Protein AF-A0A285SGG7-F1 (afdb_monomer)

Organism: NCBI:txid446682

Radius of gyration: 21.16 Å; Cα contacts (8 Å, |Δi|>4): 28; chains: 1; bounding box: 53×42×51 Å

Structure (mmCIF, N/CA/C/O backbone):
data_AF-A0A285SGG7-F1
#
_entry.id   AF-A0A285SGG7-F1
#
loop_
_atom_site.group_PDB
_atom_site.id
_atom_site.type_symbol
_atom_site.label_atom_id
_atom_site.label_alt_id
_atom_site.label_comp_id
_atom_site.label_asym_id
_atom_site.label_entity_id
_atom_site.label_seq_id
_atom_site.pdbx_PDB_ins_code
_atom_site.Cartn_x
_atom_site.Cartn_y
_atom_site.Cartn_z
_atom_site.occupancy
_atom_site.B_iso_or_equiv
_atom_site.auth_seq_id
_atom_site.auth_comp_id
_atom_site.auth_asym_id
_atom_site.auth_atom_id
_atom_site.pdbx_PDB_model_num
ATOM 1 N N . MET A 1 1 ? -11.417 1.834 30.224 1.00 39.41 1 MET A N 1
ATOM 2 C CA . MET A 1 1 ? -11.680 2.566 28.966 1.00 39.41 1 MET A CA 1
ATOM 3 C C . MET A 1 1 ? -11.964 1.508 27.892 1.00 39.41 1 MET A C 1
ATOM 5 O O . MET A 1 1 ? -11.001 0.914 27.445 1.00 39.41 1 MET A O 1
ATOM 9 N N . LEU A 1 2 ? -13.161 1.052 27.507 1.00 41.84 2 LEU A N 1
ATOM 10 C CA . LEU A 1 2 ? -14.583 1.319 27.765 1.00 41.84 2 LEU A CA 1
ATOM 11 C C . LEU A 1 2 ? -15.288 -0.055 27.883 1.00 41.84 2 LEU A C 1
ATOM 13 O O . LEU A 1 2 ? -14.978 -0.963 27.118 1.00 41.84 2 LEU A O 1
ATOM 17 N N . GLY A 1 3 ? -16.212 -0.217 28.834 1.00 51.03 3 GLY A N 1
ATOM 18 C CA . GLY A 1 3 ? -16.981 -1.451 29.062 1.00 51.03 3 GLY A CA 1
ATOM 19 C C . GLY A 1 3 ? -18.138 -1.661 28.078 1.00 51.03 3 GLY A C 1
ATOM 20 O O . GLY A 1 3 ? -19.245 -1.981 28.503 1.00 51.03 3 GLY A O 1
ATOM 21 N N . GLU A 1 4 ? -17.912 -1.456 26.779 1.00 47.34 4 GLU A N 1
ATOM 22 C CA . GLU A 1 4 ? -18.917 -1.774 25.761 1.00 47.34 4 GLU A CA 1
ATOM 23 C C . GLU A 1 4 ? -18.958 -3.288 25.534 1.00 47.34 4 GLU A C 1
ATOM 25 O O . GLU A 1 4 ? -17.978 -3.915 25.126 1.00 47.34 4 GLU A O 1
ATOM 30 N N . ARG A 1 5 ? -20.108 -3.899 25.833 1.00 54.72 5 ARG A N 1
ATOM 31 C CA . ARG A 1 5 ? -20.367 -5.309 25.528 1.00 54.72 5 ARG A CA 1
ATOM 32 C C . ARG A 1 5 ? -20.390 -5.446 24.008 1.00 54.72 5 ARG A C 1
ATOM 34 O O . ARG A 1 5 ? -21.342 -5.007 23.370 1.00 54.72 5 ARG A O 1
ATOM 41 N N . LEU A 1 6 ? -19.333 -6.035 23.449 1.00 49.44 6 LEU A N 1
ATOM 42 C CA . LEU A 1 6 ? -19.238 -6.376 22.030 1.00 49.44 6 LEU A CA 1
ATOM 43 C C . LEU A 1 6 ? -20.521 -7.093 21.596 1.00 49.44 6 LEU A C 1
ATOM 45 O O . LEU A 1 6 ? -20.889 -8.128 22.157 1.00 49.44 6 LEU A O 1
ATOM 49 N N . SER A 1 7 ? -21.209 -6.514 20.615 1.00 72.88 7 SER A N 1
ATOM 50 C CA . SER A 1 7 ? -22.441 -7.065 20.054 1.00 72.88 7 SER A CA 1
ATOM 51 C C . SER A 1 7 ? -22.177 -8.478 19.529 1.00 72.88 7 SER A C 1
ATOM 53 O O . SER A 1 7 ? -21.124 -8.740 18.943 1.00 72.88 7 SER A O 1
ATOM 55 N N . ALA A 1 8 ? -23.138 -9.394 19.682 1.00 68.94 8 ALA A N 1
ATOM 56 C CA . ALA A 1 8 ? -23.036 -10.756 19.145 1.00 68.94 8 ALA A CA 1
ATOM 57 C C . ALA A 1 8 ? -22.685 -10.765 17.641 1.00 68.94 8 ALA A C 1
ATOM 59 O O . ALA A 1 8 ? -22.006 -11.668 17.160 1.00 68.94 8 ALA A O 1
ATOM 60 N N . TRP A 1 9 ? -23.068 -9.710 16.915 1.00 57.62 9 TRP A N 1
ATOM 61 C CA . TRP A 1 9 ? -22.733 -9.510 15.506 1.00 57.62 9 TRP A CA 1
ATOM 62 C C . TRP A 1 9 ? -21.272 -9.108 15.259 1.00 57.62 9 TRP A C 1
ATOM 64 O O . TRP A 1 9 ? -20.714 -9.500 14.237 1.00 57.62 9 TRP A O 1
ATOM 74 N N . GLN A 1 10 ? -20.627 -8.394 16.187 1.00 61.25 10 GLN A N 1
ATOM 75 C CA . GLN A 1 10 ? -19.181 -8.135 16.131 1.00 61.25 10 GLN A CA 1
ATOM 76 C C . GLN A 1 10 ? -18.388 -9.419 16.383 1.00 61.25 10 GLN A C 1
ATOM 78 O O . GLN A 1 10 ? -17.419 -9.678 15.679 1.00 61.25 10 GLN A O 1
ATOM 83 N N . TRP A 1 11 ? -18.839 -10.266 17.313 1.00 72.12 11 TRP A N 1
ATOM 84 C CA . TRP A 1 11 ? -18.250 -11.592 17.531 1.00 72.12 11 TRP A CA 1
ATOM 85 C C . TRP A 1 11 ? -18.363 -12.494 16.302 1.00 72.12 11 TRP A C 1
ATOM 87 O O . TRP A 1 11 ? -17.400 -13.164 15.934 1.00 72.12 11 TRP A O 1
ATOM 97 N N . LEU A 1 12 ? -19.514 -12.462 15.631 1.00 71.50 12 LEU A N 1
ATOM 98 C CA . LEU A 1 12 ? -19.738 -13.207 14.395 1.00 71.50 12 LEU A CA 1
ATOM 99 C C . LEU A 1 12 ? -18.840 -12.692 13.258 1.00 71.50 12 LEU A C 1
ATOM 101 O O . LEU A 1 12 ? -18.240 -13.490 12.544 1.00 71.50 12 LEU A O 1
ATOM 105 N N . GLY A 1 13 ? -18.672 -11.369 13.140 1.00 65.88 13 GLY A N 1
ATOM 106 C CA . GLY A 1 13 ? -17.749 -10.747 12.186 1.00 65.88 13 GLY A CA 1
ATOM 107 C C . GLY A 1 13 ? -16.286 -11.128 12.430 1.00 65.88 13 GLY A C 1
ATOM 108 O O . GLY A 1 13 ? -15.591 -11.508 11.489 1.00 65.88 13 GLY A O 1
ATOM 109 N N . THR A 1 14 ? -15.836 -11.111 13.687 1.00 66.69 14 THR A N 1
ATOM 110 C CA . THR A 1 14 ? -14.493 -11.572 14.070 1.00 66.69 14 THR A CA 1
ATOM 111 C C . THR A 1 14 ? -14.311 -13.057 13.769 1.00 66.69 14 THR A C 1
ATOM 113 O O . THR A 1 14 ? -13.291 -13.440 13.205 1.00 66.69 14 THR A O 1
ATOM 116 N N . GLY A 1 15 ? -15.312 -13.891 14.068 1.00 73.62 15 GLY A N 1
ATOM 117 C CA . GLY A 1 15 ? -15.282 -15.323 13.761 1.00 73.62 15 GLY A CA 1
ATOM 118 C C . GLY A 1 15 ? -15.161 -15.604 12.262 1.00 73.62 15 GLY A C 1
ATOM 119 O O . GLY A 1 15 ? -14.330 -16.411 11.858 1.00 73.62 15 GLY A O 1
ATOM 120 N N . ILE A 1 16 ? -15.924 -14.888 11.429 1.00 71.62 16 ILE A N 1
ATOM 121 C CA . ILE A 1 16 ? -15.846 -14.998 9.964 1.00 71.62 16 ILE A CA 1
ATOM 122 C C . ILE A 1 16 ? -14.485 -14.513 9.448 1.00 71.62 16 ILE A C 1
ATOM 124 O O . ILE A 1 16 ? -13.900 -15.162 8.585 1.00 71.62 16 ILE A O 1
ATOM 128 N N . ALA A 1 17 ? -13.958 -13.406 9.980 1.00 62.19 17 ALA A N 1
ATOM 129 C CA . ALA A 1 17 ? -12.647 -12.888 9.591 1.00 62.19 17 ALA A CA 1
ATOM 130 C C . ALA A 1 17 ? -11.520 -13.874 9.937 1.00 62.19 17 ALA A C 1
ATOM 132 O O . ALA A 1 17 ? -10.684 -14.168 9.086 1.00 62.19 17 ALA A O 1
ATOM 133 N N . VAL A 1 18 ? -11.532 -14.441 11.148 1.00 71.12 18 VAL A N 1
ATOM 134 C CA . VAL A 1 18 ? -10.574 -15.472 11.577 1.00 71.12 18 VAL A CA 1
ATOM 135 C C . VAL A 1 18 ? -10.703 -16.724 10.713 1.00 71.12 18 VAL A C 1
ATOM 137 O O . VAL A 1 18 ? -9.694 -17.236 10.239 1.00 71.12 18 VAL A O 1
ATOM 140 N N . ALA A 1 19 ? -11.926 -17.189 10.445 1.00 70.31 19 ALA A N 1
ATOM 141 C CA . ALA A 1 19 ? -12.158 -18.337 9.575 1.00 70.31 19 ALA A CA 1
ATOM 142 C C . ALA A 1 19 ? -11.642 -18.090 8.150 1.00 70.31 19 ALA A C 1
ATOM 144 O O . ALA A 1 19 ? -11.025 -18.979 7.578 1.00 70.31 19 ALA A O 1
ATOM 145 N N . GLY A 1 20 ? -11.831 -16.885 7.601 1.00 64.81 20 GLY A N 1
ATOM 146 C CA . GLY A 1 20 ? -11.309 -16.495 6.290 1.00 64.81 20 GLY A CA 1
ATOM 147 C C . GLY A 1 20 ? -9.780 -16.455 6.243 1.00 64.81 20 GLY A C 1
ATOM 148 O O . GLY A 1 20 ? -9.187 -16.978 5.303 1.00 64.81 20 GLY A O 1
ATOM 149 N N . VAL A 1 21 ? -9.136 -15.904 7.280 1.00 64.12 21 VAL A N 1
ATOM 150 C CA . VAL A 1 21 ? -7.670 -15.925 7.420 1.00 64.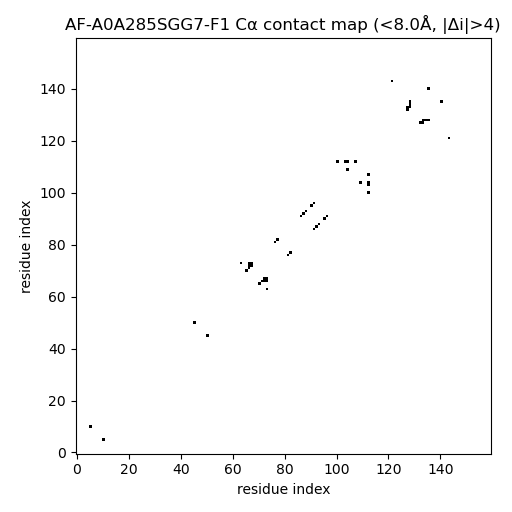12 21 VAL A CA 1
ATOM 151 C C . VAL A 1 21 ? -7.161 -17.360 7.497 1.00 64.12 21 VAL A C 1
ATOM 153 O O . VAL A 1 21 ? -6.208 -17.695 6.799 1.00 64.12 21 VAL A O 1
ATOM 156 N N . LEU A 1 22 ? -7.804 -18.220 8.290 1.00 71.69 22 LEU A N 1
ATOM 157 C CA . LEU A 1 22 ? -7.439 -19.631 8.388 1.00 71.69 22 LEU A CA 1
ATOM 158 C C . LEU A 1 22 ? -7.624 -20.350 7.050 1.00 71.69 22 LEU A C 1
ATOM 160 O O . LEU A 1 22 ? -6.710 -21.045 6.634 1.00 71.69 22 LEU A O 1
ATOM 164 N N . LEU A 1 23 ? -8.733 -20.130 6.339 1.00 71.31 23 LEU A N 1
ATOM 165 C CA . LEU A 1 23 ? -9.004 -20.748 5.034 1.00 71.31 23 LEU A CA 1
ATOM 166 C C . LEU A 1 23 ? -7.949 -20.386 3.982 1.00 71.31 23 LEU A C 1
ATOM 168 O O . LEU A 1 23 ? -7.468 -21.267 3.281 1.00 71.31 23 LEU A O 1
ATOM 172 N N . VAL A 1 24 ? -7.555 -19.112 3.902 1.00 62.59 24 VAL A N 1
ATOM 173 C CA . VAL A 1 24 ? -6.485 -18.654 2.995 1.00 62.59 24 VAL A CA 1
ATOM 174 C C . VAL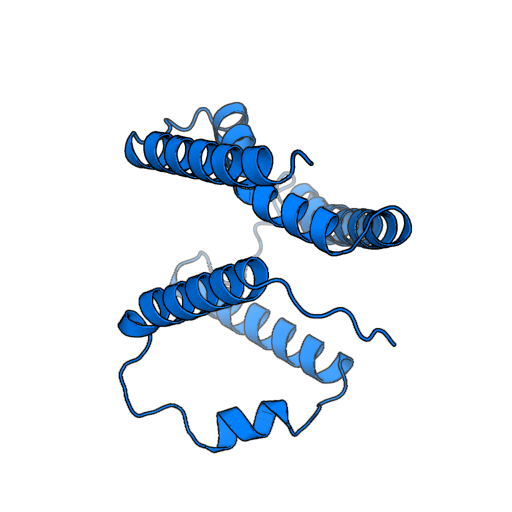 A 1 24 ? -5.114 -19.163 3.450 1.00 62.59 24 VAL A C 1
ATOM 176 O O . VAL A 1 24 ? -4.260 -19.481 2.626 1.00 62.59 24 VAL A O 1
ATOM 179 N N . SER A 1 25 ? -4.907 -19.275 4.763 1.00 57.16 25 SER A N 1
ATOM 180 C CA . SER A 1 25 ? -3.652 -19.774 5.327 1.00 57.16 25 SER A CA 1
ATOM 181 C C . SER A 1 25 ? -3.515 -21.289 5.223 1.00 57.16 25 SER A C 1
ATOM 183 O O . SER A 1 25 ? -2.394 -21.764 5.289 1.00 57.16 25 SER A O 1
ATOM 185 N N . VAL A 1 26 ? -4.594 -22.060 5.040 1.00 63.16 26 VAL A N 1
ATOM 186 C CA . VAL A 1 26 ? -4.534 -23.533 4.939 1.00 63.16 26 VAL A CA 1
ATOM 187 C C . VAL A 1 26 ? -3.667 -23.985 3.762 1.00 63.16 26 VAL A C 1
ATOM 189 O O . VAL A 1 26 ? -2.938 -24.959 3.906 1.00 63.16 26 VAL A O 1
ATOM 192 N N . ASP A 1 27 ? -3.669 -23.245 2.650 1.00 53.75 27 ASP A N 1
ATOM 193 C CA . ASP A 1 27 ? -2.806 -23.527 1.491 1.00 53.75 27 ASP A CA 1
ATOM 194 C C . ASP A 1 27 ? -1.349 -23.071 1.719 1.00 53.75 27 ASP A C 1
ATOM 196 O O . ASP A 1 27 ? -0.401 -23.680 1.233 1.00 53.75 27 ASP A O 1
ATOM 200 N N . SER A 1 28 ? -1.149 -22.015 2.522 1.00 47.59 28 SER A N 1
ATOM 201 C CA . SER A 1 28 ? 0.186 -21.509 2.902 1.00 47.59 28 SER A CA 1
ATOM 202 C C . SER A 1 28 ? 0.820 -22.277 4.070 1.00 47.59 28 SER A C 1
ATOM 204 O O . SER A 1 28 ? 2.023 -22.183 4.313 1.00 47.59 28 SER A O 1
ATOM 206 N N . LEU A 1 29 ? 0.014 -23.030 4.816 1.00 47.41 29 LEU A N 1
ATOM 207 C CA . LEU A 1 29 ? 0.430 -23.885 5.911 1.00 47.41 29 LEU A CA 1
ATOM 208 C C . LEU A 1 29 ? 0.737 -25.267 5.339 1.00 47.41 29 LEU A C 1
ATOM 210 O O . LEU A 1 29 ? -0.036 -26.211 5.483 1.00 47.41 29 LEU A O 1
ATOM 214 N N . THR A 1 30 ? 1.938 -25.437 4.788 1.00 50.00 30 THR A N 1
ATOM 215 C CA . THR A 1 30 ? 2.642 -26.707 4.989 1.00 50.00 30 THR A CA 1
ATOM 216 C C . THR A 1 30 ? 2.744 -26.918 6.502 1.00 50.00 30 THR A C 1
ATOM 218 O O . THR A 1 30 ? 3.610 -26.352 7.174 1.00 50.00 30 THR A O 1
ATOM 221 N N . PHE A 1 31 ? 1.756 -27.630 7.049 1.00 47.50 31 PHE A N 1
ATOM 222 C CA . PHE A 1 31 ? 1.574 -27.917 8.465 1.00 47.50 31 PHE A CA 1
ATOM 223 C C . PHE A 1 31 ? 2.866 -28.512 9.043 1.00 47.50 31 PHE A C 1
ATOM 225 O O . PHE A 1 31 ? 3.215 -29.647 8.733 1.00 47.50 31 PHE A O 1
ATOM 232 N N . GLY A 1 32 ? 3.559 -27.755 9.903 1.00 48.88 32 GLY A N 1
ATOM 233 C CA . GLY A 1 32 ? 4.530 -28.335 10.840 1.00 48.88 32 GLY A CA 1
ATOM 234 C C . GLY A 1 32 ? 5.930 -27.722 10.939 1.00 48.88 32 GLY A C 1
ATOM 235 O O . GLY A 1 32 ? 6.741 -28.294 11.659 1.00 48.88 32 GLY A O 1
ATOM 236 N N . ALA A 1 33 ? 6.251 -26.594 10.292 1.00 54.06 33 ALA A N 1
ATOM 237 C CA . ALA A 1 33 ? 7.621 -26.047 10.335 1.00 54.06 33 ALA A CA 1
ATOM 238 C C . ALA A 1 33 ? 7.745 -24.567 10.741 1.00 54.06 33 ALA A C 1
ATOM 240 O O . ALA A 1 33 ? 8.810 -23.988 10.552 1.00 54.06 33 ALA A O 1
ATOM 241 N N . ALA A 1 34 ? 6.710 -23.935 11.307 1.00 49.97 34 ALA A N 1
ATOM 242 C CA . ALA A 1 34 ? 6.872 -22.608 11.908 1.00 49.97 34 ALA A CA 1
ATOM 243 C C . ALA A 1 34 ? 7.509 -22.773 13.303 1.00 49.97 34 ALA A C 1
ATOM 245 O O . ALA A 1 34 ? 6.851 -23.287 14.212 1.00 49.97 34 ALA A O 1
ATOM 246 N N . PRO A 1 35 ? 8.787 -22.408 13.501 1.00 60.91 35 PRO A N 1
ATOM 247 C CA . PRO A 1 35 ? 9.493 -22.723 14.736 1.00 60.91 35 PRO A CA 1
ATOM 248 C C . PRO A 1 35 ? 8.917 -21.940 15.922 1.00 60.91 35 PRO A C 1
ATOM 250 O O . PRO A 1 35 ? 8.508 -20.792 15.769 1.00 60.91 35 PRO A O 1
ATOM 253 N N . LEU A 1 36 ? 8.977 -22.504 17.133 1.00 61.91 36 LEU A N 1
ATOM 254 C CA . LEU A 1 36 ? 8.522 -21.845 18.371 1.00 61.91 36 LEU A CA 1
ATOM 255 C C . LEU A 1 36 ? 9.147 -20.450 18.598 1.00 61.91 36 LEU A C 1
ATOM 257 O O . LEU A 1 36 ? 8.527 -19.587 19.216 1.00 61.91 36 LEU A O 1
ATOM 261 N N . TRP A 1 37 ? 10.338 -20.187 18.047 1.00 58.44 37 TRP A N 1
ATOM 262 C CA . TRP A 1 37 ? 10.979 -18.869 18.107 1.00 58.44 37 TRP A CA 1
ATOM 263 C C . TRP A 1 37 ? 10.269 -17.799 17.263 1.00 58.44 37 TRP A C 1
ATOM 265 O O . TRP A 1 37 ? 10.351 -16.622 17.608 1.00 58.44 37 TRP A O 1
ATOM 275 N N . ALA A 1 38 ? 9.538 -18.174 16.205 1.00 58.38 38 ALA A N 1
ATOM 276 C CA . ALA A 1 38 ? 8.776 -17.234 15.377 1.00 58.38 38 ALA A CA 1
ATOM 277 C C . ALA A 1 38 ? 7.651 -16.573 16.187 1.00 58.38 38 ALA A C 1
ATOM 279 O O . ALA A 1 38 ? 7.379 -15.384 16.034 1.00 58.38 38 ALA A O 1
ATOM 280 N N . TYR A 1 39 ? 7.068 -17.319 17.130 1.00 53.78 39 TYR A N 1
ATOM 281 C CA . TYR A 1 39 ? 6.149 -16.766 18.122 1.00 53.78 39 TYR A CA 1
ATOM 282 C C . TYR A 1 39 ? 6.885 -15.877 19.140 1.00 53.78 39 TYR A C 1
ATOM 284 O O . TYR A 1 39 ? 6.374 -14.823 19.512 1.00 53.78 39 TYR A O 1
ATOM 292 N N . GLY A 1 40 ? 8.121 -16.222 19.517 1.00 56.03 40 GLY A N 1
ATOM 293 C CA . GLY A 1 40 ? 8.982 -15.411 20.391 1.00 56.03 40 GLY A CA 1
ATOM 294 C C . GLY A 1 40 ? 9.355 -14.027 19.835 1.00 56.03 40 GLY A C 1
ATOM 295 O O . GLY A 1 40 ? 9.474 -13.078 20.608 1.00 56.03 40 GLY A O 1
ATOM 296 N N . VAL A 1 41 ? 9.456 -13.867 18.510 1.00 58.00 41 VAL A N 1
ATOM 297 C CA . VAL A 1 41 ? 9.734 -12.567 17.857 1.00 58.00 41 VAL A CA 1
ATOM 298 C C . VAL A 1 41 ? 8.634 -11.534 18.126 1.00 58.00 41 VAL A C 1
ATOM 300 O O . VAL A 1 41 ? 8.924 -10.345 18.202 1.00 58.00 41 VAL A O 1
ATOM 303 N N . THR A 1 42 ? 7.386 -11.961 18.343 1.00 54.59 42 THR A N 1
ATOM 304 C CA . THR A 1 42 ? 6.295 -11.031 18.697 1.00 54.59 42 THR A CA 1
ATOM 305 C C . THR A 1 42 ? 6.377 -10.524 20.140 1.00 54.59 42 THR A C 1
ATOM 307 O O . THR A 1 42 ? 5.854 -9.453 20.439 1.00 54.59 42 THR A O 1
ATOM 310 N N . LEU A 1 43 ? 7.068 -11.255 21.024 1.00 54.38 43 LEU A N 1
ATOM 311 C CA . LEU A 1 43 ? 7.286 -10.887 22.429 1.00 54.38 43 LEU A CA 1
ATOM 312 C C . LEU A 1 43 ? 8.600 -10.118 22.636 1.00 54.38 43 LEU A C 1
ATOM 314 O O . LEU A 1 43 ? 8.697 -9.285 23.535 1.00 54.38 43 LEU A O 1
ATOM 318 N N . GLY A 1 44 ? 9.601 -10.359 21.787 1.00 56.84 44 GLY A N 1
ATOM 319 C CA . GLY A 1 44 ? 10.824 -9.567 21.717 1.00 56.84 44 GLY A CA 1
ATOM 320 C C . GLY A 1 44 ? 10.579 -8.278 20.943 1.00 56.84 44 GLY A C 1
ATOM 321 O O . GLY A 1 44 ? 10.974 -8.182 19.786 1.00 56.84 44 GLY A O 1
ATOM 322 N N . ALA A 1 45 ? 9.899 -7.306 21.556 1.00 60.50 45 ALA A N 1
ATOM 323 C CA . ALA A 1 45 ? 9.598 -6.019 20.937 1.00 60.50 45 ALA A CA 1
ATOM 324 C C . ALA A 1 45 ? 10.893 -5.275 20.559 1.00 60.50 45 ALA A C 1
ATOM 326 O O . ALA A 1 45 ? 11.450 -4.507 21.344 1.00 60.50 45 ALA A O 1
ATOM 327 N N . MET A 1 46 ? 11.387 -5.517 19.342 1.00 64.00 46 MET A N 1
ATOM 328 C CA . MET A 1 46 ? 12.454 -4.724 18.753 1.00 64.00 46 MET A CA 1
ATOM 329 C C . MET A 1 46 ? 11.961 -3.281 18.600 1.00 64.00 46 MET A C 1
ATOM 331 O O . MET A 1 46 ? 10.823 -3.059 18.172 1.00 64.00 46 MET A O 1
ATOM 335 N N . PRO A 1 47 ? 12.803 -2.284 18.907 1.00 75.25 47 PRO A N 1
ATOM 336 C CA . PRO A 1 47 ? 12.509 -0.900 18.599 1.00 75.25 47 PRO A CA 1
ATOM 337 C C . PRO A 1 47 ? 12.044 -0.735 17.147 1.00 75.25 47 PRO A C 1
ATOM 339 O O . PRO A 1 47 ? 12.648 -1.274 16.219 1.00 75.25 47 PRO A O 1
ATOM 342 N N . VAL A 1 48 ? 10.983 0.050 16.945 1.00 75.50 48 VAL A N 1
ATOM 343 C CA . VAL A 1 48 ? 10.324 0.235 15.637 1.00 75.50 48 VAL A CA 1
ATOM 344 C C . VAL A 1 48 ? 11.315 0.627 14.535 1.00 75.50 48 VAL A C 1
ATOM 346 O O . VAL A 1 48 ? 11.194 0.168 13.405 1.00 75.50 48 VAL A O 1
ATOM 349 N N . HIS A 1 49 ? 12.347 1.407 14.867 1.00 71.38 49 HIS A N 1
ATOM 350 C CA . HIS A 1 49 ? 13.396 1.792 13.921 1.00 71.38 49 HIS A CA 1
ATOM 351 C C . HIS A 1 49 ? 14.230 0.599 13.423 1.00 71.38 49 HIS A C 1
ATOM 353 O O . HIS A 1 49 ? 14.569 0.545 12.243 1.00 71.38 49 HIS A O 1
ATOM 359 N N . GLN A 1 50 ? 14.527 -0.378 14.286 1.00 74.94 50 GLN A N 1
ATOM 360 C CA . GLN A 1 50 ? 15.248 -1.593 13.895 1.00 74.94 50 GLN A CA 1
ATOM 361 C C . GLN A 1 50 ? 14.360 -2.497 13.043 1.00 74.94 50 GLN A C 1
ATOM 363 O O . GLN A 1 50 ? 14.808 -2.991 12.013 1.00 74.94 50 GLN A O 1
ATOM 368 N N . SER A 1 51 ? 13.087 -2.648 13.417 1.00 75.25 51 SER A N 1
ATOM 369 C CA . SER A 1 51 ? 12.122 -3.428 12.636 1.00 75.25 51 SER A CA 1
ATOM 370 C C . SER A 1 51 ? 11.912 -2.844 11.232 1.00 75.25 51 SER A C 1
ATOM 372 O O . SER A 1 51 ? 11.967 -3.580 10.250 1.00 75.25 51 SER A O 1
ATOM 374 N N . LEU A 1 52 ? 11.771 -1.518 11.113 1.00 80.69 52 LEU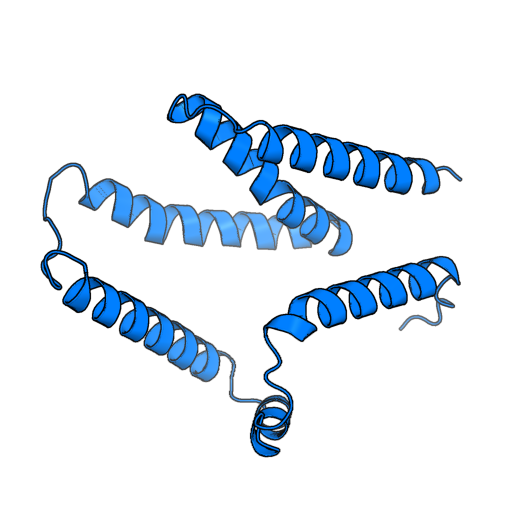 A N 1
ATOM 375 C CA . LEU A 1 52 ? 11.656 -0.826 9.825 1.00 80.69 52 LEU A CA 1
ATOM 376 C C . LEU A 1 52 ? 12.921 -0.964 8.975 1.00 80.69 52 LEU A C 1
ATOM 378 O O . LEU A 1 52 ? 12.818 -1.170 7.766 1.00 80.69 52 LEU A O 1
ATOM 382 N N . CYS A 1 53 ? 14.100 -0.864 9.595 1.00 83.25 53 CYS A N 1
ATOM 383 C CA . CYS A 1 53 ? 15.376 -1.053 8.911 1.00 83.25 53 CYS A CA 1
ATOM 384 C C . CYS A 1 53 ? 15.483 -2.471 8.345 1.00 83.25 53 CYS A C 1
ATOM 386 O O . CYS A 1 53 ? 15.726 -2.633 7.153 1.00 83.25 53 CYS A O 1
ATOM 388 N N . ILE A 1 54 ? 15.212 -3.487 9.169 1.00 82.75 54 ILE A N 1
ATOM 389 C CA . ILE A 1 54 ? 15.232 -4.892 8.749 1.00 82.75 54 ILE A CA 1
ATOM 390 C C . ILE A 1 54 ? 14.206 -5.123 7.637 1.00 82.75 54 ILE A C 1
ATOM 392 O O . ILE A 1 54 ? 14.560 -5.670 6.603 1.00 82.75 54 ILE A O 1
ATOM 396 N N . HIS A 1 55 ? 12.969 -4.644 7.791 1.00 84.38 55 HIS A N 1
ATOM 397 C CA . HIS A 1 55 ? 11.927 -4.788 6.774 1.00 84.38 55 HIS A CA 1
ATOM 398 C C . HIS A 1 55 ? 12.329 -4.153 5.435 1.00 84.38 55 HIS A C 1
ATOM 400 O O . HIS A 1 55 ? 12.204 -4.781 4.383 1.00 84.38 55 HIS A O 1
ATOM 406 N N . SER A 1 56 ? 12.865 -2.931 5.476 1.00 85.31 56 SER A N 1
ATOM 407 C CA . SER A 1 56 ? 13.317 -2.212 4.281 1.00 85.31 56 SER A CA 1
ATOM 408 C C . SER A 1 56 ? 14.517 -2.903 3.633 1.00 85.31 56 SER A C 1
ATOM 410 O O . SER A 1 56 ? 14.566 -3.023 2.412 1.00 85.31 56 SER A O 1
ATOM 412 N N . LEU A 1 57 ? 15.458 -3.407 4.440 1.00 89.19 57 LEU A N 1
ATOM 413 C CA . LEU A 1 57 ? 16.640 -4.129 3.974 1.00 89.19 57 LEU A CA 1
ATOM 414 C C . LEU A 1 57 ? 16.261 -5.469 3.338 1.00 89.19 57 LEU A C 1
ATOM 416 O O . LEU A 1 57 ? 16.754 -5.797 2.264 1.00 89.19 57 LEU A O 1
ATOM 420 N N . THR A 1 58 ? 15.359 -6.226 3.964 1.00 89.31 58 THR A N 1
ATOM 421 C CA . THR A 1 58 ? 14.844 -7.485 3.419 1.00 89.31 58 THR A CA 1
ATOM 422 C C . THR A 1 58 ? 14.101 -7.243 2.109 1.00 89.31 58 THR A C 1
ATOM 424 O O . THR A 1 58 ? 14.363 -7.942 1.135 1.00 89.31 58 THR A O 1
ATOM 427 N N . GLY A 1 59 ? 13.232 -6.227 2.047 1.00 84.88 59 GLY A N 1
ATOM 428 C CA . GLY A 1 59 ? 12.550 -5.840 0.812 1.00 84.88 59 GLY A CA 1
ATOM 429 C C . GLY A 1 59 ? 13.541 -5.474 -0.296 1.00 84.88 59 GLY A C 1
ATOM 430 O O . GLY A 1 59 ? 13.478 -6.037 -1.387 1.00 84.88 59 GLY A O 1
ATOM 431 N N . ALA A 1 60 ? 14.505 -4.598 -0.000 1.00 87.50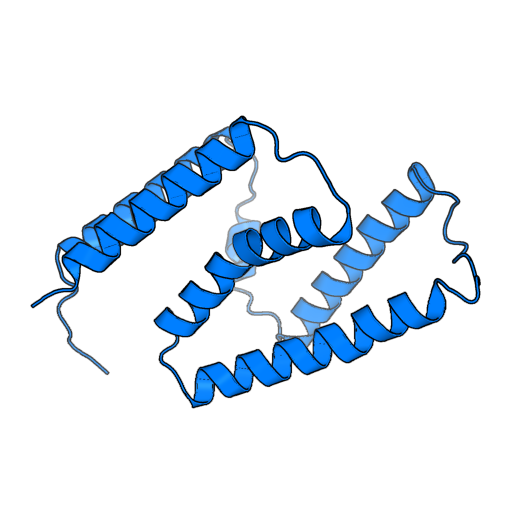 60 ALA A N 1
ATOM 432 C CA . ALA A 1 60 ? 15.541 -4.194 -0.949 1.00 87.50 60 ALA A CA 1
ATOM 433 C C . ALA A 1 60 ? 16.385 -5.381 -1.439 1.00 87.50 60 ALA A C 1
ATOM 435 O O . ALA A 1 60 ? 16.653 -5.484 -2.633 1.00 87.50 60 ALA A O 1
ATOM 436 N N . ALA A 1 61 ? 16.765 -6.301 -0.548 1.00 88.56 61 ALA A N 1
ATOM 437 C CA . ALA A 1 61 ? 17.530 -7.491 -0.903 1.00 88.56 61 ALA A CA 1
ATOM 438 C C . ALA A 1 61 ? 16.730 -8.440 -1.805 1.00 88.56 61 ALA A C 1
ATOM 440 O O . ALA A 1 61 ? 17.243 -8.872 -2.832 1.00 88.56 61 ALA A O 1
ATOM 441 N N . LEU A 1 62 ? 15.470 -8.735 -1.468 1.00 87.56 62 LEU A N 1
ATOM 442 C CA . LEU A 1 62 ? 14.623 -9.632 -2.262 1.00 87.56 62 LEU A CA 1
ATOM 443 C C . LEU A 1 62 ? 14.319 -9.055 -3.649 1.00 87.56 62 LEU A C 1
ATOM 445 O O . LEU A 1 62 ? 14.454 -9.761 -4.650 1.00 87.56 62 LEU A O 1
ATOM 449 N N . PHE A 1 63 ? 13.957 -7.772 -3.729 1.00 85.19 63 PHE A N 1
ATOM 450 C CA . PHE A 1 63 ? 13.728 -7.110 -5.014 1.00 85.19 63 PHE A CA 1
ATOM 451 C C . PHE A 1 63 ? 15.025 -6.947 -5.815 1.00 85.19 63 PHE A C 1
ATOM 453 O O . PHE A 1 63 ? 15.010 -7.153 -7.025 1.00 85.19 63 PHE A O 1
ATOM 460 N N . GLY A 1 64 ? 16.154 -6.664 -5.159 1.00 84.31 64 GLY A N 1
ATOM 461 C CA . GLY A 1 64 ? 17.470 -6.599 -5.798 1.00 84.31 64 GLY A CA 1
ATOM 462 C C . GLY A 1 64 ? 17.918 -7.947 -6.369 1.00 84.31 64 GLY A C 1
ATOM 463 O O . GLY A 1 64 ? 18.360 -8.013 -7.512 1.00 84.31 64 GLY A O 1
ATOM 464 N N . LEU A 1 65 ? 17.739 -9.038 -5.620 1.00 85.56 65 LEU A N 1
ATOM 465 C CA . LEU A 1 65 ? 18.006 -10.398 -6.099 1.00 85.56 65 LEU A CA 1
ATOM 466 C C . LEU A 1 65 ? 17.093 -10.769 -7.271 1.00 85.56 65 LEU A C 1
ATOM 468 O O . LEU A 1 65 ? 17.567 -11.319 -8.259 1.00 85.56 65 LEU A O 1
ATOM 472 N N . SER A 1 66 ? 15.808 -10.419 -7.199 1.00 80.38 66 SER A N 1
ATOM 473 C CA . SER A 1 66 ? 14.858 -10.658 -8.294 1.00 80.38 66 SER A CA 1
ATOM 474 C C . SER A 1 66 ? 15.250 -9.888 -9.561 1.00 80.38 66 SER A C 1
ATOM 476 O O . SER A 1 66 ? 15.202 -10.442 -10.658 1.00 80.38 66 SER A O 1
ATOM 478 N N . ALA A 1 67 ? 15.702 -8.638 -9.415 1.00 82.56 67 ALA A N 1
ATOM 479 C CA . ALA A 1 67 ? 16.194 -7.820 -10.522 1.00 82.56 67 ALA A CA 1
ATOM 480 C C . ALA A 1 67 ? 17.479 -8.384 -11.152 1.00 82.56 67 ALA A C 1
ATOM 482 O O . ALA A 1 67 ? 17.651 -8.281 -12.361 1.00 82.56 67 ALA A O 1
ATOM 483 N N . LEU A 1 68 ? 18.351 -9.019 -10.362 1.00 81.94 68 LEU A N 1
ATOM 484 C CA . LEU A 1 68 ? 19.538 -9.717 -10.871 1.00 81.94 68 LEU A CA 1
ATOM 485 C C . LEU A 1 68 ? 19.204 -11.028 -11.592 1.00 81.94 68 LEU A C 1
ATOM 487 O O . LEU A 1 68 ? 19.935 -11.420 -12.496 1.00 81.94 68 LEU A O 1
ATOM 491 N N . TRP A 1 69 ? 18.151 -11.728 -11.163 1.00 79.44 69 TRP A N 1
ATOM 492 C CA . TRP A 1 69 ? 17.822 -13.065 -11.665 1.00 79.44 69 TRP A CA 1
ATOM 493 C C . TRP A 1 69 ? 16.920 -13.043 -12.905 1.00 79.44 69 TRP A C 1
ATOM 495 O O . TRP A 1 69 ? 17.055 -13.898 -13.774 1.00 79.44 69 TRP A O 1
ATOM 505 N N . ILE A 1 70 ? 15.991 -12.085 -12.975 1.00 79.75 70 ILE A N 1
ATOM 506 C CA . ILE A 1 70 ? 14.967 -11.988 -14.031 1.00 79.75 70 ILE A CA 1
ATOM 507 C C . ILE A 1 70 ? 15.124 -10.705 -14.863 1.00 79.75 70 ILE A C 1
ATOM 509 O O . ILE A 1 70 ? 14.718 -10.679 -16.022 1.00 79.75 70 ILE A O 1
ATOM 513 N N . GLY A 1 71 ? 15.666 -9.636 -14.276 1.00 69.88 71 GLY A N 1
ATOM 514 C CA . GLY A 1 71 ? 15.786 -8.328 -14.922 1.00 69.88 71 GLY A CA 1
ATOM 515 C C . GLY A 1 71 ? 17.142 -8.089 -15.589 1.00 69.88 71 GLY A C 1
ATOM 516 O O . GLY A 1 71 ? 18.040 -8.926 -15.550 1.00 69.88 71 GLY A O 1
ATOM 517 N N . ASP A 1 72 ? 17.314 -6.886 -16.140 1.00 71.00 72 ASP A N 1
ATOM 518 C CA . ASP A 1 72 ? 18.548 -6.417 -16.796 1.00 71.00 72 ASP A CA 1
ATOM 519 C C . ASP A 1 72 ? 19.696 -6.087 -15.805 1.00 71.00 72 ASP A C 1
ATOM 521 O O . ASP A 1 72 ? 20.590 -5.285 -16.085 1.00 71.00 72 ASP A O 1
ATOM 525 N N . GLY A 1 73 ? 19.686 -6.694 -14.613 1.00 71.94 73 GLY A N 1
ATOM 526 C CA . GLY A 1 73 ? 20.633 -6.440 -13.529 1.00 71.94 73 GLY A CA 1
ATOM 527 C C . GLY A 1 73 ? 20.278 -5.231 -12.649 1.00 71.94 73 GLY A C 1
ATOM 528 O O . GLY A 1 73 ? 19.174 -4.697 -12.683 1.00 71.94 73 GLY A O 1
ATOM 529 N N . LEU A 1 74 ? 21.233 -4.783 -11.822 1.00 72.00 74 LEU A N 1
ATOM 530 C CA . LEU A 1 74 ? 21.075 -3.609 -10.936 1.00 72.00 74 LEU A CA 1
ATOM 531 C C . LEU A 1 74 ? 21.250 -2.265 -11.667 1.00 72.00 74 LEU A C 1
ATOM 533 O O . LEU A 1 74 ? 21.225 -1.203 -11.039 1.00 72.00 74 LEU A O 1
ATOM 537 N N . ALA A 1 75 ? 21.474 -2.297 -12.982 1.00 70.31 75 ALA A N 1
ATOM 538 C CA . ALA A 1 75 ? 21.650 -1.101 -13.785 1.00 70.31 75 ALA A CA 1
ATOM 539 C C . ALA A 1 75 ? 20.301 -0.387 -13.935 1.00 70.31 75 ALA A C 1
ATOM 541 O O . ALA A 1 75 ? 19.437 -0.802 -14.700 1.00 70.31 75 ALA A O 1
ATOM 542 N N . LEU A 1 76 ? 20.122 0.705 -13.190 1.00 68.12 76 LEU A N 1
ATOM 543 C CA . LEU A 1 76 ? 18.964 1.581 -13.335 1.00 68.12 76 LEU A CA 1
ATOM 544 C C . LEU A 1 76 ? 18.980 2.191 -14.745 1.00 68.12 76 LEU A C 1
ATOM 546 O O . LEU A 1 76 ? 19.946 2.885 -15.079 1.00 68.12 76 LEU A O 1
ATOM 550 N N . PRO A 1 77 ? 17.935 1.996 -15.571 1.00 69.94 77 PRO A N 1
ATOM 551 C CA . PRO A 1 77 ? 17.824 2.698 -16.839 1.00 69.94 77 PRO A CA 1
ATOM 552 C C . PRO A 1 77 ? 17.714 4.195 -16.538 1.00 69.94 77 PRO A C 1
ATOM 554 O O . PRO A 1 77 ? 16.668 4.689 -16.116 1.00 69.94 77 PRO A O 1
ATOM 557 N N . MET A 1 78 ? 18.806 4.943 -16.713 1.00 69.81 78 MET A N 1
ATOM 558 C CA . MET A 1 78 ? 18.851 6.394 -16.478 1.00 69.81 78 MET A CA 1
ATOM 559 C C . MET A 1 78 ? 18.185 7.158 -17.632 1.00 69.81 78 MET A C 1
ATOM 561 O O . MET A 1 78 ? 18.730 8.102 -18.202 1.00 69.81 78 MET A O 1
ATOM 565 N N . THR A 1 79 ? 16.986 6.724 -18.011 1.00 76.56 79 THR A N 1
ATOM 566 C CA . THR A 1 79 ? 16.164 7.340 -19.045 1.00 76.56 79 THR A CA 1
ATOM 567 C C . THR A 1 79 ? 15.474 8.574 -18.467 1.00 76.56 79 THR A C 1
ATOM 569 O O . THR A 1 79 ? 14.964 8.555 -17.344 1.00 76.56 79 THR A O 1
ATOM 572 N N . ARG A 1 80 ? 15.393 9.655 -19.254 1.00 76.12 80 ARG A N 1
ATOM 573 C CA . ARG A 1 80 ? 14.728 10.913 -18.855 1.00 76.12 80 ARG A CA 1
ATOM 574 C C . ARG A 1 80 ? 13.267 10.745 -18.416 1.00 76.12 80 ARG A C 1
ATOM 576 O O . ARG A 1 80 ? 12.778 11.586 -17.675 1.00 76.12 80 ARG A O 1
ATOM 583 N N . SER A 1 81 ? 12.585 9.687 -18.850 1.00 77.88 81 SER A N 1
ATOM 584 C CA . SER A 1 81 ? 11.209 9.360 -18.456 1.00 77.88 81 SER A CA 1
ATOM 585 C C . SER A 1 81 ? 11.108 8.571 -17.144 1.00 77.88 81 SER A C 1
ATOM 587 O O . SER A 1 81 ? 10.100 8.676 -16.452 1.00 77.88 81 SER A O 1
ATOM 589 N N . PHE A 1 82 ? 12.138 7.807 -16.775 1.00 79.75 82 PHE A N 1
ATOM 590 C CA . PHE A 1 82 ? 12.100 6.888 -15.634 1.00 79.75 82 PHE A CA 1
ATOM 591 C C . PHE A 1 82 ? 12.361 7.598 -14.299 1.00 79.75 82 PHE A C 1
ATOM 593 O O . PHE A 1 82 ? 11.632 7.402 -13.325 1.00 79.75 82 PHE A O 1
ATOM 600 N N . VAL A 1 83 ? 13.366 8.479 -14.268 1.00 86.00 83 VAL A N 1
ATOM 601 C CA . VAL A 1 83 ? 13.776 9.198 -13.050 1.00 86.00 83 VAL A CA 1
ATOM 602 C C . VAL A 1 83 ? 12.636 10.033 -12.442 1.00 86.00 83 VAL A C 1
ATOM 604 O O . VAL A 1 83 ? 12.422 9.925 -11.234 1.00 86.00 83 VAL A O 1
ATOM 607 N N . PRO A 1 84 ? 11.843 10.804 -13.217 1.00 88.88 84 PRO A N 1
ATOM 608 C CA . PRO A 1 84 ? 10.701 11.530 -12.663 1.00 88.88 84 PRO A CA 1
ATOM 609 C C . PRO A 1 84 ? 9.649 10.610 -12.029 1.00 88.88 84 PRO A C 1
ATOM 611 O O . PRO A 1 84 ? 9.106 10.952 -10.983 1.00 88.88 84 PRO A O 1
ATOM 614 N N . GLY A 1 85 ? 9.394 9.435 -12.617 1.00 85.44 85 GLY A N 1
ATOM 615 C CA . GLY A 1 85 ? 8.452 8.449 -12.075 1.00 85.44 85 GLY A CA 1
ATOM 616 C C . GLY A 1 85 ? 8.925 7.855 -10.747 1.00 85.44 85 GLY A C 1
ATOM 617 O O . GLY A 1 85 ? 8.156 7.789 -9.791 1.00 85.44 85 GLY A O 1
ATOM 618 N N . MET A 1 86 ? 10.210 7.503 -10.656 1.00 86.12 86 MET A N 1
ATOM 619 C CA . MET A 1 86 ? 10.858 7.071 -9.411 1.00 86.12 86 MET A CA 1
ATOM 620 C C . MET A 1 86 ? 10.761 8.136 -8.315 1.00 86.12 86 MET A C 1
ATOM 622 O O . MET A 1 86 ? 10.316 7.846 -7.206 1.00 86.12 86 MET A O 1
ATOM 626 N N . VAL A 1 87 ? 11.134 9.382 -8.626 1.00 87.75 87 VAL A N 1
ATOM 627 C CA . VAL A 1 87 ? 11.074 10.499 -7.670 1.00 87.75 87 VAL A CA 1
ATOM 628 C C . VAL A 1 87 ? 9.636 10.738 -7.214 1.00 87.75 87 VAL A C 1
ATOM 630 O O . VAL A 1 87 ? 9.382 10.900 -6.020 1.00 87.75 87 VAL A O 1
ATOM 633 N N . TRP A 1 88 ? 8.683 10.707 -8.143 1.00 88.88 88 TRP A N 1
ATOM 634 C CA . TRP A 1 88 ? 7.266 10.838 -7.834 1.00 88.88 88 TRP A CA 1
ATOM 635 C C . TRP A 1 88 ? 6.772 9.728 -6.897 1.00 88.88 8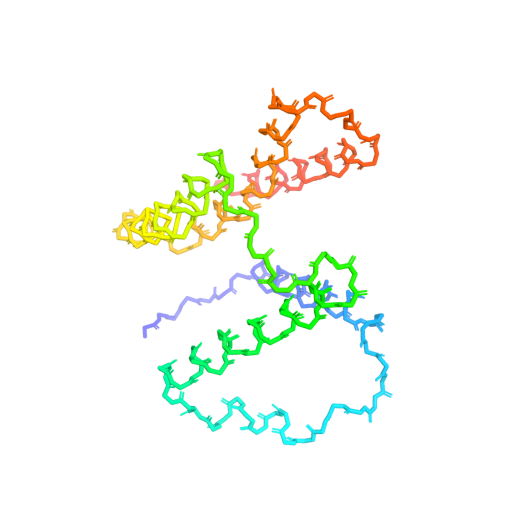8 TRP A C 1
ATOM 637 O O . TRP A 1 88 ? 6.151 10.020 -5.879 1.00 88.88 88 TRP A O 1
ATOM 647 N N . LEU A 1 89 ? 7.065 8.459 -7.188 1.00 87.06 89 LEU A N 1
ATOM 648 C CA . LEU A 1 89 ? 6.614 7.335 -6.363 1.00 87.06 89 LEU A CA 1
ATOM 649 C C . LEU A 1 89 ? 7.259 7.345 -4.973 1.00 87.06 89 LEU A C 1
ATOM 651 O O . LEU A 1 89 ? 6.569 7.192 -3.969 1.00 87.06 89 LEU A O 1
ATOM 655 N N . VAL A 1 90 ? 8.570 7.567 -4.893 1.00 87.56 90 VAL A N 1
ATOM 656 C CA . VAL A 1 90 ? 9.290 7.496 -3.617 1.00 87.56 90 VAL A CA 1
ATOM 657 C C . VAL A 1 90 ? 8.951 8.683 -2.729 1.00 87.56 90 VAL A C 1
ATOM 659 O O . VAL A 1 90 ? 8.646 8.491 -1.556 1.00 87.56 90 VAL A O 1
ATOM 662 N N . PHE A 1 91 ? 8.980 9.903 -3.263 1.00 87.75 91 PHE A N 1
ATOM 663 C CA . PHE A 1 91 ? 8.772 11.094 -2.447 1.00 87.75 91 PHE A CA 1
ATOM 664 C C . PHE A 1 91 ? 7.302 11.485 -2.408 1.00 87.75 91 PHE A C 1
ATOM 666 O O . PHE A 1 91 ? 6.696 11.509 -1.340 1.00 87.75 91 PHE A O 1
ATOM 673 N N . ILE A 1 92 ? 6.700 11.766 -3.561 1.00 87.50 92 ILE A N 1
ATOM 674 C CA . ILE A 1 92 ? 5.333 12.283 -3.574 1.00 87.50 92 ILE A CA 1
ATOM 675 C C . ILE A 1 92 ? 4.362 11.219 -3.072 1.00 87.50 92 ILE A C 1
ATOM 677 O O . ILE A 1 92 ? 3.644 11.497 -2.119 1.00 87.50 92 ILE A O 1
ATOM 681 N N . ALA A 1 93 ? 4.364 9.999 -3.615 1.00 87.00 93 ALA A N 1
ATOM 682 C CA . ALA A 1 93 ? 3.383 8.999 -3.196 1.00 87.00 93 ALA A CA 1
ATOM 683 C C . ALA A 1 93 ? 3.550 8.607 -1.719 1.00 87.00 93 ALA A C 1
ATOM 685 O O . ALA A 1 93 ? 2.553 8.566 -1.005 1.00 87.00 93 ALA A O 1
ATOM 686 N N . THR A 1 94 ? 4.777 8.412 -1.224 1.00 86.69 94 THR A N 1
ATOM 687 C CA . THR A 1 94 ? 5.014 8.066 0.190 1.00 86.69 94 THR A CA 1
ATOM 688 C C . THR A 1 94 ? 4.606 9.196 1.133 1.00 86.69 94 THR A C 1
ATOM 690 O O . THR A 1 94 ? 3.748 9.002 1.995 1.00 86.69 94 THR A O 1
ATOM 693 N N . PHE A 1 95 ? 5.179 10.395 0.979 1.00 88.69 95 PHE A N 1
ATOM 694 C CA . PHE A 1 95 ? 4.912 11.495 1.908 1.00 88.69 95 PHE A CA 1
ATOM 695 C C . PHE A 1 95 ? 3.465 11.980 1.811 1.00 88.69 95 PHE A C 1
ATOM 697 O O . PHE A 1 95 ? 2.845 12.226 2.848 1.00 88.69 95 PHE A O 1
ATOM 704 N N . LEU A 1 96 ? 2.895 12.076 0.605 1.00 88.31 96 LEU A N 1
ATOM 705 C CA . LEU A 1 96 ? 1.501 12.479 0.422 1.00 88.31 96 LEU A CA 1
ATOM 706 C C . LEU A 1 96 ? 0.546 11.432 0.997 1.00 88.31 96 LEU A C 1
ATOM 708 O O . LEU A 1 96 ? -0.366 11.804 1.734 1.00 88.31 96 LEU A O 1
ATOM 712 N N . ALA A 1 97 ? 0.763 10.137 0.731 1.00 86.50 97 ALA A N 1
ATOM 713 C CA . ALA A 1 97 ? -0.102 9.083 1.259 1.00 86.50 97 ALA A CA 1
ATOM 714 C C . ALA A 1 97 ? -0.071 9.046 2.790 1.00 86.50 97 ALA A C 1
ATOM 716 O O . ALA A 1 97 ? -1.133 9.022 3.410 1.00 86.50 97 ALA A O 1
ATOM 717 N N . TYR A 1 98 ? 1.112 9.115 3.411 1.00 87.88 98 TYR A N 1
ATOM 718 C CA . TYR A 1 98 ? 1.212 9.158 4.872 1.00 87.88 98 TYR A CA 1
ATOM 719 C C . TYR A 1 98 ? 0.617 10.438 5.458 1.00 87.88 98 TYR A C 1
ATOM 721 O O . TYR A 1 98 ? -0.077 10.376 6.472 1.00 87.88 98 TYR A O 1
ATOM 729 N N . SER A 1 99 ? 0.820 11.590 4.816 1.00 87.56 99 SER A N 1
ATOM 730 C CA . SER A 1 99 ? 0.227 12.855 5.266 1.00 87.56 99 SER A CA 1
ATOM 731 C C . SER A 1 99 ? -1.299 12.791 5.240 1.00 87.56 99 SER A C 1
ATOM 733 O O . SER A 1 99 ? -1.947 13.123 6.234 1.00 87.56 99 SER A O 1
ATOM 735 N N . VAL A 1 100 ? -1.884 12.307 4.141 1.00 88.62 100 VAL A N 1
ATOM 736 C CA . VAL A 1 100 ? -3.333 12.099 4.015 1.00 88.62 100 VAL A CA 1
ATOM 737 C C . VAL A 1 100 ? -3.827 11.070 5.029 1.00 88.62 100 VAL A C 1
ATOM 739 O O . VAL A 1 100 ? -4.833 11.316 5.686 1.00 88.62 100 VAL A O 1
ATOM 742 N N . TYR A 1 101 ? -3.112 9.960 5.219 1.00 88.19 101 TYR A N 1
ATOM 743 C CA . TYR A 1 101 ? -3.456 8.924 6.194 1.00 88.19 101 TYR A CA 1
ATOM 744 C C . TYR A 1 101 ? -3.510 9.468 7.627 1.00 88.19 101 TYR A C 1
ATOM 746 O O . TYR A 1 101 ? -4.528 9.327 8.307 1.00 88.19 101 TYR A O 1
ATOM 754 N N . TYR A 1 102 ? -2.457 10.152 8.079 1.00 88.50 102 TYR A N 1
ATOM 755 C CA . TYR A 1 102 ? -2.430 10.737 9.420 1.00 88.50 102 TYR A CA 1
ATOM 756 C C . TYR A 1 102 ? -3.461 11.854 9.583 1.00 88.50 102 TYR A C 1
ATOM 758 O O . TYR A 1 102 ? -4.056 11.986 10.650 1.00 88.50 102 TYR A O 1
ATOM 766 N N . THR A 1 103 ? -3.717 12.630 8.530 1.00 89.56 103 THR A N 1
ATOM 767 C CA . THR A 1 103 ? -4.761 13.663 8.534 1.00 89.56 103 THR A CA 1
ATOM 768 C C . THR A 1 103 ? -6.151 13.033 8.635 1.00 89.56 103 THR A C 1
ATOM 770 O O . THR A 1 103 ? -6.972 13.473 9.437 1.00 89.56 103 THR A O 1
ATOM 773 N N . ALA A 1 104 ? -6.406 11.946 7.907 1.00 86.56 104 ALA A N 1
ATOM 774 C CA . ALA A 1 104 ? -7.658 11.204 7.970 1.00 86.56 104 ALA A CA 1
ATOM 775 C C . ALA A 1 104 ? -7.892 10.588 9.356 1.00 86.56 104 ALA A C 1
ATOM 777 O O . ALA A 1 104 ? -9.012 10.650 9.850 1.00 86.56 104 ALA A O 1
ATOM 778 N N . LEU A 1 105 ? -6.851 10.076 10.021 1.00 88.75 105 LEU A N 1
ATOM 779 C CA . LEU A 1 105 ? -6.951 9.590 11.404 1.00 88.75 105 LEU A CA 1
ATOM 780 C C . LEU A 1 105 ? -7.243 10.701 12.422 1.00 88.75 105 LEU A C 1
ATOM 782 O O . LEU A 1 105 ? -7.818 10.425 13.471 1.00 88.75 105 LEU A O 1
ATOM 786 N N . ARG A 1 106 ? -6.867 11.951 12.127 1.00 88.56 106 ARG A N 1
ATOM 787 C CA . ARG A 1 106 ? -7.231 13.109 12.960 1.00 88.56 106 ARG A CA 1
ATOM 788 C C . ARG A 1 106 ? -8.686 13.544 12.760 1.00 88.56 106 ARG A C 1
ATOM 790 O O . ARG A 1 106 ? -9.264 14.118 13.675 1.00 88.56 106 ARG A O 1
ATOM 797 N N . LEU A 1 107 ? -9.260 13.296 11.580 1.00 86.88 107 LEU A N 1
ATOM 798 C CA . LEU A 1 107 ? -10.603 13.752 11.189 1.00 86.88 107 LEU A CA 1
ATOM 799 C C . LEU A 1 107 ? -11.689 12.674 11.345 1.00 86.88 107 LEU A C 1
ATOM 801 O O . LEU A 1 107 ? -12.856 13.009 11.537 1.00 86.88 107 LEU A O 1
ATOM 805 N N . TYR A 1 108 ? -11.333 11.389 11.250 1.00 87.81 108 TYR A N 1
ATOM 806 C CA . TYR A 1 108 ? -12.281 10.277 11.177 1.00 87.81 108 TYR A CA 1
ATOM 807 C C . TYR A 1 108 ? -11.903 9.108 12.104 1.00 87.81 108 TYR A C 1
ATOM 809 O O . TYR A 1 108 ? -10.721 8.849 12.329 1.00 87.81 108 TYR A O 1
ATOM 817 N N . PRO A 1 109 ? -12.892 8.327 12.590 1.00 83.06 109 PRO A N 1
ATOM 818 C CA . PRO A 1 109 ? -12.639 7.097 13.338 1.00 83.06 109 PRO A CA 1
ATOM 819 C C . PRO A 1 109 ? -11.816 6.080 12.537 1.00 83.06 109 PRO A C 1
ATOM 821 O O . PRO A 1 109 ? -12.055 5.891 11.340 1.00 83.06 109 PRO A O 1
ATOM 824 N N . ALA A 1 110 ? -10.926 5.352 13.220 1.00 79.00 110 ALA A N 1
ATOM 825 C CA . ALA A 1 110 ? -10.007 4.386 12.607 1.00 79.00 110 ALA A CA 1
ATOM 826 C C . ALA A 1 110 ? -10.710 3.364 11.694 1.00 79.00 110 ALA A C 1
ATOM 828 O O . ALA A 1 110 ? -10.227 3.090 10.600 1.00 79.00 110 ALA A O 1
ATOM 829 N N . ALA A 1 111 ? -11.899 2.880 12.073 1.00 78.88 111 ALA A N 1
ATOM 830 C CA . ALA A 1 111 ? -12.675 1.938 11.263 1.00 78.88 111 ALA A CA 1
ATOM 831 C C . ALA A 1 111 ? -13.046 2.487 9.868 1.00 78.88 111 ALA A C 1
ATOM 833 O O . ALA A 1 111 ? -12.985 1.752 8.882 1.00 78.88 111 ALA A O 1
ATOM 834 N N . LYS A 1 112 ? -13.378 3.783 9.755 1.00 73.81 112 LYS A N 1
ATOM 835 C CA . LYS A 1 112 ? -13.700 4.417 8.462 1.00 73.81 112 LYS A CA 1
ATOM 836 C C . LYS A 1 112 ? -12.455 4.589 7.594 1.00 73.81 112 LYS A C 1
ATOM 838 O O . LYS A 1 112 ? -12.520 4.359 6.390 1.00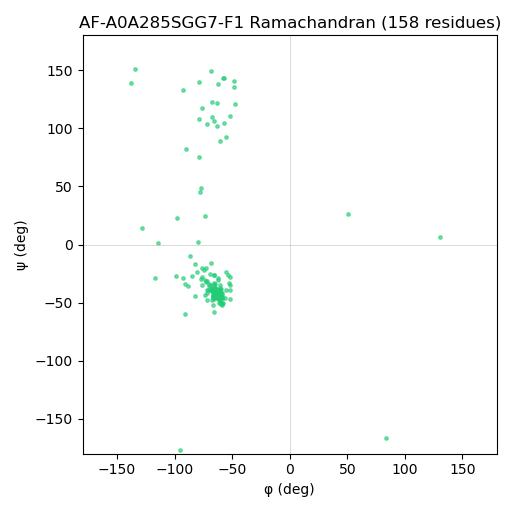 73.81 112 LYS A O 1
ATOM 843 N N . VAL A 1 113 ? -11.324 4.948 8.204 1.00 85.94 113 VAL A N 1
ATOM 844 C CA . VAL A 1 113 ? -10.036 5.065 7.502 1.00 85.94 113 VAL A CA 1
ATOM 845 C C . VAL A 1 113 ? -9.591 3.697 6.978 1.00 85.94 113 VAL A C 1
ATOM 847 O O . VAL A 1 113 ? -9.251 3.574 5.805 1.00 85.94 113 VAL A O 1
ATOM 850 N N . SER A 1 114 ? -9.691 2.644 7.794 1.00 79.00 114 SER A N 1
ATOM 851 C CA . SER A 1 114 ? -9.413 1.270 7.360 1.00 79.00 114 SER A CA 1
ATOM 852 C C . SER A 1 114 ? -10.345 0.818 6.233 1.00 79.00 114 SER A C 1
ATOM 854 O O . SER A 1 114 ? -9.878 0.238 5.255 1.00 79.00 114 SER A O 1
ATOM 856 N N . ALA A 1 115 ? -11.645 1.126 6.307 1.00 79.69 115 ALA A N 1
ATOM 857 C CA . ALA A 1 115 ? -12.587 0.817 5.231 1.00 79.69 115 ALA A CA 1
ATOM 858 C C . ALA A 1 115 ? -12.222 1.519 3.909 1.00 79.69 115 ALA A C 1
ATOM 860 O O . ALA A 1 115 ? -12.316 0.907 2.843 1.00 79.69 115 ALA A O 1
ATOM 861 N N . ALA A 1 116 ? -11.756 2.772 3.967 1.00 84.12 116 ALA A N 1
ATOM 862 C CA . ALA A 1 116 ? -11.273 3.498 2.793 1.00 84.12 116 ALA A CA 1
ATOM 863 C C . ALA A 1 116 ? -10.015 2.850 2.187 1.00 84.12 116 ALA A C 1
ATOM 865 O O . ALA A 1 116 ? -9.934 2.700 0.968 1.00 84.12 116 ALA A O 1
ATOM 866 N N . ILE A 1 117 ? -9.075 2.383 3.017 1.00 85.06 117 ILE A N 1
ATOM 867 C CA . ILE A 1 117 ? -7.879 1.654 2.556 1.00 85.06 117 ILE A CA 1
ATOM 868 C C . ILE A 1 117 ? -8.277 0.365 1.823 1.00 85.06 117 ILE A C 1
ATOM 870 O O . ILE A 1 117 ? -7.768 0.096 0.737 1.00 85.06 117 ILE A O 1
ATOM 874 N N . TYR A 1 118 ? -9.253 -0.389 2.339 1.00 78.81 118 TYR A N 1
ATOM 875 C CA . TYR A 1 118 ? -9.778 -1.585 1.663 1.00 78.81 118 TYR A CA 1
ATOM 876 C C . TYR A 1 118 ? -10.560 -1.290 0.376 1.00 78.81 118 TYR A C 1
ATOM 878 O O . TYR A 1 118 ? -10.802 -2.189 -0.434 1.00 78.81 118 TYR A O 1
ATOM 886 N N . LEU A 1 119 ? -10.981 -0.045 0.157 1.00 82.44 119 LEU A N 1
ATOM 887 C CA . LEU A 1 119 ? -11.579 0.375 -1.107 1.00 82.44 119 LEU A CA 1
ATOM 888 C C . LEU A 1 119 ? -10.513 0.659 -2.174 1.00 82.44 119 LEU A C 1
ATOM 890 O O . LEU A 1 119 ? -10.805 0.534 -3.364 1.00 82.44 119 LEU A O 1
ATOM 894 N N . SER A 1 120 ? -9.284 0.974 -1.754 1.00 81.75 120 SER A N 1
ATOM 895 C CA . SER A 1 120 ? -8.176 1.363 -2.628 1.00 81.75 120 SER A CA 1
ATOM 896 C C . SER A 1 120 ? -7.921 0.370 -3.773 1.00 81.75 120 SER A C 1
ATOM 898 O O . SER A 1 120 ? -7.916 0.822 -4.913 1.00 81.75 120 SER A O 1
ATOM 900 N N . PRO A 1 121 ? -7.867 -0.970 -3.571 1.00 79.69 121 PRO A N 1
ATOM 901 C CA . PRO A 1 121 ? -7.671 -1.920 -4.674 1.00 79.69 121 PRO A CA 1
ATOM 902 C C . PRO A 1 121 ? -8.710 -1.783 -5.793 1.00 79.69 121 PRO A C 1
ATOM 904 O O . PRO A 1 121 ? -8.375 -1.846 -6.971 1.00 79.69 121 PRO A O 1
ATOM 907 N N . ARG A 1 122 ? -9.978 -1.535 -5.436 1.00 73.31 122 ARG A N 1
ATOM 908 C CA . ARG A 1 122 ? -11.065 -1.356 -6.412 1.00 73.31 122 ARG A CA 1
ATOM 909 C C . ARG A 1 122 ? -10.930 -0.041 -7.170 1.00 73.31 122 ARG A C 1
ATOM 911 O O . ARG A 1 122 ? -11.191 -0.001 -8.368 1.00 73.31 122 ARG A O 1
ATOM 918 N N . VAL A 1 123 ? -10.525 1.018 -6.474 1.00 82.06 123 VAL A N 1
ATOM 919 C CA . VAL A 1 123 ? -10.287 2.335 -7.073 1.00 82.06 123 VAL A CA 1
ATOM 920 C C . VAL A 1 123 ? -9.085 2.276 -8.015 1.00 82.06 123 VAL A C 1
ATOM 922 O O . VAL A 1 123 ? -9.203 2.695 -9.163 1.00 82.06 123 VAL A O 1
ATOM 925 N N . THR A 1 124 ? -7.972 1.684 -7.581 1.00 82.06 124 THR A N 1
ATOM 926 C CA . THR A 1 124 ? -6.769 1.492 -8.401 1.00 82.06 124 THR A CA 1
ATOM 927 C C . THR A 1 124 ? -7.060 0.639 -9.629 1.00 82.06 124 THR A C 1
ATOM 929 O O . THR A 1 124 ? -6.588 0.959 -10.710 1.00 82.06 124 THR A O 1
ATOM 932 N N . MET A 1 125 ? -7.892 -0.397 -9.506 1.00 77.31 125 MET A N 1
ATOM 933 C CA . MET A 1 125 ? -8.298 -1.222 -10.645 1.00 77.31 125 MET A CA 1
ATOM 934 C C . MET A 1 125 ? -9.146 -0.450 -11.668 1.00 77.31 125 MET A C 1
ATOM 936 O O . MET A 1 125 ? -8.985 -0.633 -12.873 1.00 77.31 125 MET A O 1
ATOM 940 N N . LEU A 1 126 ? -10.040 0.433 -11.208 1.00 82.44 126 LEU A N 1
ATOM 941 C CA . LEU A 1 126 ? -10.825 1.292 -12.098 1.00 82.44 126 LEU A CA 1
ATOM 942 C C . LEU A 1 126 ? -9.928 2.303 -12.827 1.00 82.44 126 LEU A C 1
ATOM 944 O O . LEU A 1 126 ? -10.101 2.527 -14.023 1.00 82.44 126 LEU A O 1
ATOM 948 N N . TRP A 1 127 ? -8.948 2.865 -12.114 1.00 80.75 127 TRP A N 1
ATOM 949 C CA . TRP A 1 127 ? -7.915 3.721 -12.693 1.00 80.75 127 TRP A CA 1
ATOM 950 C C . TRP A 1 127 ? -7.046 2.972 -13.698 1.00 80.75 127 TRP A C 1
ATOM 952 O O . TRP A 1 127 ? -6.793 3.507 -14.769 1.00 80.75 127 TRP A O 1
ATOM 962 N N . ALA A 1 128 ? -6.644 1.735 -13.400 1.00 80.38 128 ALA A N 1
ATOM 963 C CA . ALA A 1 128 ? -5.858 0.912 -14.312 1.00 80.38 128 ALA A CA 1
ATOM 964 C C . ALA A 1 128 ? -6.607 0.669 -15.630 1.00 80.38 128 ALA A C 1
ATOM 966 O O . ALA A 1 128 ? -6.045 0.898 -16.695 1.00 80.38 128 ALA A O 1
ATOM 967 N N . ARG A 1 129 ? -7.905 0.332 -15.565 1.00 77.31 129 ARG A N 1
ATOM 968 C CA . ARG A 1 129 ? -8.759 0.250 -16.761 1.00 77.31 129 ARG A CA 1
ATOM 969 C C . ARG A 1 129 ? -8.770 1.569 -17.539 1.00 77.31 129 ARG A C 1
ATOM 971 O O . ARG A 1 129 ? -8.669 1.552 -18.754 1.00 77.31 129 ARG A O 1
ATOM 978 N N . ALA A 1 130 ? -8.931 2.698 -16.852 1.00 82.88 130 ALA A N 1
ATOM 979 C CA . ALA A 1 130 ? -9.061 4.002 -17.501 1.00 82.88 130 ALA A CA 1
ATOM 980 C C . ALA A 1 130 ? -7.750 4.522 -18.120 1.00 82.88 130 ALA A C 1
ATOM 982 O O . ALA A 1 130 ? -7.798 5.257 -19.098 1.00 82.88 130 ALA A O 1
ATOM 983 N N . LEU A 1 131 ? -6.598 4.185 -17.533 1.00 82.88 131 LEU A N 1
ATOM 984 C CA . LEU A 1 131 ? -5.275 4.653 -17.964 1.00 82.88 131 LEU A CA 1
ATOM 985 C C . LEU A 1 131 ? -4.611 3.730 -18.989 1.00 82.88 131 LEU A C 1
ATOM 987 O O . LEU A 1 131 ? -3.863 4.216 -19.832 1.00 82.88 131 LEU A O 1
ATOM 991 N N . PHE A 1 132 ? -4.844 2.421 -18.890 1.00 77.56 132 PHE A N 1
ATOM 992 C CA . PHE A 1 132 ? -4.147 1.410 -19.689 1.00 77.56 132 PHE A CA 1
ATOM 993 C C . PHE A 1 132 ? -5.067 0.661 -20.664 1.00 77.56 132 PHE A C 1
ATOM 995 O O . PHE A 1 132 ? -4.590 -0.232 -21.356 1.00 77.56 132 PHE A O 1
ATOM 1002 N N . ASP A 1 133 ? -6.366 0.998 -20.712 1.00 68.38 133 ASP A N 1
ATOM 1003 C CA . ASP A 1 133 ? -7.400 0.313 -21.516 1.00 68.38 133 ASP A CA 1
ATOM 1004 C C . ASP A 1 133 ? -7.416 -1.220 -21.331 1.00 68.38 133 ASP A C 1
ATOM 1006 O O . ASP A 1 133 ? -7.864 -1.9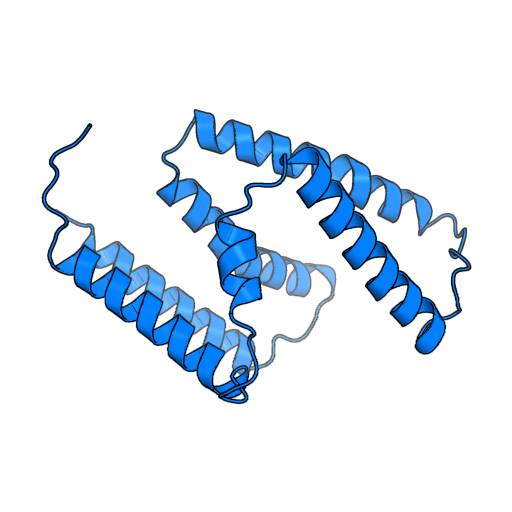81 -22.191 1.00 68.38 133 ASP A O 1
ATOM 1010 N N . ASP A 1 134 ? -6.950 -1.686 -20.168 1.00 63.19 134 ASP A N 1
ATOM 1011 C CA . ASP A 1 134 ? -6.786 -3.106 -19.878 1.00 63.19 134 ASP A CA 1
ATOM 1012 C C . ASP A 1 134 ? -8.168 -3.796 -19.800 1.00 63.19 134 ASP A C 1
ATOM 1014 O O . ASP A 1 134 ? -9.027 -3.386 -18.996 1.00 63.19 134 ASP A O 1
ATOM 1018 N N . PRO A 1 135 ? -8.441 -4.835 -20.618 1.00 59.41 135 PRO A N 1
ATOM 1019 C CA . PRO A 1 135 ? -9.739 -5.491 -20.640 1.00 59.41 135 PRO A CA 1
ATOM 1020 C C . PRO A 1 135 ? -9.963 -6.231 -19.320 1.00 59.41 135 PRO A C 1
ATOM 1022 O O . PRO A 1 135 ? -9.345 -7.252 -19.022 1.00 59.41 135 PRO A O 1
ATOM 1025 N N . LEU A 1 136 ? -10.892 -5.714 -18.514 1.00 59.56 136 LEU A N 1
ATOM 1026 C CA . LEU A 1 136 ? -11.333 -6.354 -17.278 1.00 59.56 136 LEU A CA 1
ATOM 1027 C C . LEU A 1 136 ? -11.856 -7.762 -17.568 1.00 59.56 136 LEU A C 1
ATOM 1029 O O . LEU A 1 136 ? -12.977 -7.930 -18.046 1.00 59.56 136 LEU A O 1
ATOM 1033 N N . SER A 1 137 ? -11.042 -8.764 -17.233 1.00 67.94 137 SER A N 1
ATOM 1034 C CA . SER A 1 137 ? -11.431 -10.172 -17.246 1.00 67.94 137 SER A CA 1
ATOM 1035 C C . SER A 1 137 ? -12.773 -10.366 -16.531 1.00 67.94 137 SER A C 1
ATOM 1037 O O . SER A 1 137 ? -13.033 -9.765 -15.483 1.00 67.94 137 SER A O 1
ATOM 1039 N N . MET A 1 138 ? -13.622 -11.240 -17.077 1.00 62.28 138 MET A N 1
ATOM 1040 C CA . MET A 1 138 ? -14.956 -11.550 -16.547 1.00 62.28 138 MET A CA 1
ATOM 1041 C C . MET A 1 138 ? -14.913 -11.940 -15.054 1.00 62.28 138 MET A C 1
ATOM 1043 O O . MET A 1 138 ? -15.809 -11.597 -14.285 1.00 62.28 138 MET A O 1
ATOM 1047 N N . VAL A 1 139 ? -13.823 -12.587 -14.624 1.00 67.06 139 VAL A N 1
ATOM 1048 C CA . VAL A 1 139 ? -13.561 -12.984 -13.229 1.00 67.06 139 VAL A CA 1
ATOM 1049 C C . VAL A 1 139 ? -13.407 -11.763 -12.312 1.00 67.06 139 VAL A C 1
ATOM 1051 O O . VAL A 1 139 ? -13.905 -11.746 -11.188 1.00 67.06 139 VAL A O 1
ATOM 1054 N N . MET A 1 140 ? -12.776 -10.702 -12.810 1.00 63.38 140 MET A N 1
ATOM 1055 C CA . MET A 1 140 ? -12.513 -9.468 -12.075 1.00 63.38 140 MET A CA 1
ATOM 1056 C C . MET A 1 140 ? -13.781 -8.606 -11.951 1.00 63.38 140 MET A C 1
ATOM 1058 O O . MET A 1 140 ? -14.044 -8.019 -10.899 1.00 63.38 140 MET A O 1
ATOM 1062 N N . ALA A 1 141 ? -14.631 -8.615 -12.984 1.00 68.75 141 ALA A N 1
ATOM 1063 C CA . ALA A 1 141 ? -15.966 -8.016 -12.941 1.00 68.75 141 ALA A CA 1
ATOM 1064 C C . ALA A 1 141 ? -16.895 -8.735 -11.942 1.00 68.75 141 ALA A C 1
ATOM 1066 O O . ALA A 1 141 ? -17.577 -8.074 -11.154 1.00 68.75 141 ALA A O 1
ATOM 1067 N N . LEU A 1 142 ? -16.874 -10.074 -11.918 1.00 73.12 142 LEU A N 1
ATOM 1068 C CA . LEU A 1 142 ? -17.608 -10.875 -10.933 1.00 73.12 142 LEU A CA 1
ATOM 1069 C C . LEU A 1 142 ? -17.111 -10.615 -9.506 1.00 73.12 142 LEU A C 1
ATOM 1071 O O . LEU A 1 142 ? -17.927 -10.368 -8.618 1.00 73.12 142 LEU A O 1
ATOM 1075 N N . GLY A 1 143 ? -15.793 -10.568 -9.287 1.00 67.19 143 GLY A N 1
ATOM 1076 C CA . GLY A 1 143 ? -15.206 -10.221 -7.989 1.00 67.19 143 GLY A CA 1
ATOM 1077 C C . GLY A 1 143 ? -15.623 -8.828 -7.503 1.00 67.19 143 GLY A C 1
ATOM 1078 O O . GLY A 1 143 ? -16.005 -8.646 -6.341 1.00 67.19 143 GLY A O 1
ATOM 1079 N N . LEU A 1 144 ? -15.653 -7.841 -8.404 1.00 66.19 144 LEU A N 1
ATOM 1080 C CA . LEU A 1 144 ? -16.120 -6.494 -8.080 1.00 66.19 144 LEU A CA 1
ATOM 1081 C C . LEU A 1 144 ? -17.619 -6.472 -7.743 1.00 66.19 144 LEU A C 1
ATOM 1083 O O . LEU A 1 144 ? -18.016 -5.796 -6.792 1.00 66.19 144 LEU A O 1
ATOM 1087 N N . GLY A 1 145 ? -18.430 -7.247 -8.468 1.00 74.44 145 GLY A N 1
ATOM 1088 C CA . GLY A 1 145 ? -19.855 -7.445 -8.200 1.00 74.44 145 GLY A CA 1
ATOM 1089 C C . GLY A 1 145 ? -20.112 -8.039 -6.815 1.00 74.44 145 GLY A C 1
ATOM 1090 O O . GLY A 1 145 ? -20.846 -7.448 -6.022 1.00 74.44 145 GLY A O 1
ATOM 1091 N N . VAL A 1 146 ? -19.435 -9.140 -6.478 1.00 75.56 146 VAL A N 1
ATOM 1092 C CA . VAL A 1 146 ? -19.530 -9.802 -5.164 1.00 75.56 146 VAL A CA 1
ATOM 1093 C C . VAL A 1 146 ? -19.134 -8.848 -4.038 1.00 75.56 146 VAL A C 1
ATOM 1095 O O . VAL A 1 146 ? -19.847 -8.732 -3.043 1.00 75.56 146 VAL A O 1
ATOM 1098 N N . THR A 1 147 ? -18.053 -8.084 -4.212 1.00 65.19 147 THR A N 1
ATOM 1099 C CA . THR A 1 147 ? -17.603 -7.131 -3.186 1.00 65.19 147 THR A CA 1
ATOM 1100 C C . THR A 1 147 ? -18.586 -5.965 -3.019 1.00 65.19 147 THR A C 1
ATOM 1102 O O . THR A 1 147 ? -18.783 -5.463 -1.912 1.00 65.19 147 THR A O 1
ATOM 1105 N N . ARG A 1 148 ? -19.226 -5.509 -4.104 1.00 62.81 148 ARG A N 1
ATOM 1106 C CA . ARG A 1 148 ? -20.257 -4.460 -4.051 1.00 62.81 148 ARG A CA 1
ATOM 1107 C C . ARG A 1 148 ? -21.514 -4.953 -3.331 1.00 62.81 148 ARG A C 1
ATOM 1109 O O . ARG A 1 148 ? -22.065 -4.216 -2.520 1.00 62.81 148 ARG A O 1
ATOM 1116 N N . ILE A 1 149 ? -21.911 -6.204 -3.570 1.00 73.88 149 ILE A N 1
ATOM 1117 C CA . ILE A 1 149 ? -23.019 -6.874 -2.875 1.00 73.88 149 ILE A CA 1
ATOM 1118 C C . ILE A 1 149 ? -22.690 -7.056 -1.386 1.00 73.88 149 ILE A C 1
ATOM 1120 O O . ILE A 1 149 ? -23.515 -6.721 -0.540 1.00 73.88 149 ILE A O 1
ATOM 1124 N N . GLY A 1 150 ? -21.473 -7.494 -1.054 1.00 63.22 150 GLY A N 1
ATOM 1125 C CA . GLY A 1 150 ? -21.012 -7.651 0.329 1.00 63.22 150 GLY A CA 1
ATOM 1126 C C . GLY A 1 150 ? -21.051 -6.342 1.122 1.00 63.22 150 GLY A C 1
ATOM 1127 O O . GLY A 1 150 ? -21.605 -6.314 2.221 1.00 63.22 150 GLY A O 1
ATOM 1128 N N . VAL A 1 151 ? -20.551 -5.244 0.538 1.00 6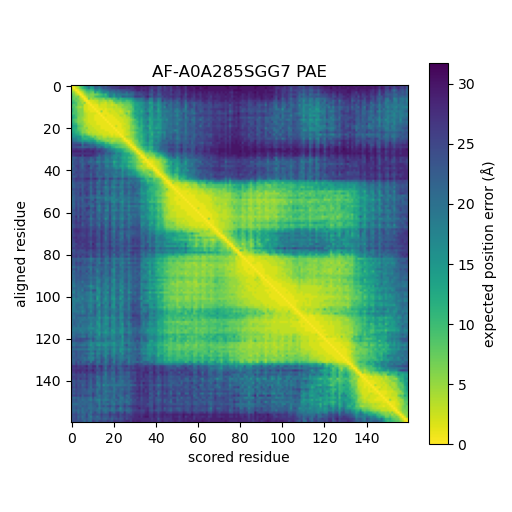5.31 151 VAL A N 1
ATOM 1129 C CA . VAL A 1 151 ? -20.615 -3.893 1.136 1.00 65.31 151 VAL A CA 1
ATOM 1130 C C . VAL A 1 151 ? -22.058 -3.402 1.259 1.00 65.31 151 VAL A C 1
ATOM 1132 O O . VAL A 1 151 ? -22.425 -2.800 2.262 1.00 65.31 151 VAL A O 1
ATOM 1135 N N . PHE A 1 152 ? -22.907 -3.669 0.268 1.00 68.38 152 PHE A N 1
ATOM 1136 C CA . PHE A 1 152 ? -24.312 -3.269 0.315 1.00 68.38 152 PHE A CA 1
ATOM 1137 C C . PHE A 1 152 ? -25.106 -4.015 1.396 1.00 68.38 152 PHE A C 1
ATOM 1139 O O . PHE A 1 152 ? -25.931 -3.412 2.079 1.00 68.38 152 PHE A O 1
ATOM 1146 N N . LEU A 1 153 ? -24.837 -5.308 1.590 1.00 61.31 153 LEU A N 1
ATOM 1147 C CA . LEU A 1 153 ? -25.456 -6.125 2.637 1.00 61.31 153 LEU A CA 1
ATOM 1148 C C . LEU A 1 153 ? -25.027 -5.690 4.043 1.00 61.31 153 LEU A C 1
ATOM 1150 O O . LEU A 1 153 ? -25.857 -5.663 4.949 1.00 61.31 153 LEU A O 1
ATOM 1154 N N . THR A 1 154 ? -23.762 -5.305 4.224 1.00 58.25 154 THR A N 1
ATOM 1155 C CA . THR A 1 154 ? -23.269 -4.781 5.509 1.00 58.25 154 THR A CA 1
ATOM 1156 C C . THR A 1 154 ? -23.778 -3.367 5.781 1.00 58.25 154 THR A C 1
ATOM 1158 O O . THR A 1 154 ? -24.300 -3.117 6.862 1.00 58.25 154 THR A O 1
ATOM 1161 N N . ALA A 1 155 ? -23.762 -2.475 4.787 1.00 57.34 155 ALA A N 1
ATOM 1162 C CA . ALA A 1 155 ? -24.273 -1.108 4.928 1.00 57.34 155 ALA A CA 1
ATOM 1163 C C . ALA A 1 155 ? -25.795 -1.041 5.164 1.00 57.34 155 ALA A C 1
ATOM 1165 O O . ALA A 1 155 ? -26.293 -0.098 5.776 1.00 57.34 155 ALA A O 1
ATOM 1166 N N . ARG A 1 156 ? -26.563 -2.039 4.704 1.00 53.66 156 ARG A N 1
ATOM 1167 C CA . ARG A 1 156 ? -28.000 -2.147 5.016 1.00 53.66 156 ARG A CA 1
ATOM 1168 C C . ARG A 1 156 ? -28.281 -2.559 6.458 1.00 53.66 156 ARG A C 1
ATOM 1170 O O . ARG A 1 156 ? -29.384 -2.313 6.932 1.00 53.66 156 ARG A O 1
ATOM 1177 N N . ARG A 1 157 ? -27.308 -3.162 7.143 1.00 50.56 157 ARG A N 1
ATOM 1178 C CA . ARG A 1 157 ? -27.449 -3.636 8.522 1.00 50.56 157 ARG A CA 1
ATOM 1179 C C . ARG A 1 157 ? -27.144 -2.562 9.571 1.00 50.56 157 ARG A C 1
ATOM 1181 O O . ARG A 1 157 ? -27.433 -2.771 10.740 1.00 50.56 157 ARG A O 1
ATOM 1188 N N . GLU A 1 158 ? -26.612 -1.420 9.139 1.00 44.19 158 GLU A N 1
ATOM 1189 C CA . GLU A 1 158 ? -26.331 -0.235 9.964 1.00 44.19 158 GLU A CA 1
ATOM 1190 C C . GLU A 1 158 ? -27.425 0.846 9.868 1.00 44.19 158 GLU A C 1
ATOM 1192 O O . GLU A 1 158 ? -27.170 2.023 10.122 1.00 44.19 158 GLU A O 1
ATOM 1197 N N . ARG A 1 159 ? -28.655 0.483 9.488 1.00 34.94 159 ARG A N 1
ATOM 1198 C CA . ARG A 1 159 ? -29.808 1.370 9.700 1.00 34.94 159 ARG A CA 1
ATOM 1199 C C . ARG A 1 159 ? -30.453 1.012 11.050 1.00 34.94 159 ARG A C 1
ATOM 1201 O O . ARG A 1 159 ? -30.572 -0.185 11.304 1.00 34.94 159 ARG A O 1
ATOM 1208 N N . PRO A 1 160 ? -30.771 2.013 11.896 1.00 43.34 160 PRO A N 1
ATOM 1209 C CA . PRO A 1 160 ? -31.223 1.825 13.278 1.00 43.34 160 PRO A CA 1
ATOM 1210 C C . PRO A 1 160 ? -32.495 0.984 13.391 1.00 43.34 160 PRO A C 1
ATOM 1212 O O . PRO A 1 160 ? -33.309 1.014 12.438 1.00 43.34 160 PRO A O 1
#

Foldseek 3Di:
DDPDDQPVVNVVVVVVVVVVVVVVCVVVDPDDPPDPCVVVVVVVDDDPVVVVVVVVVVVCVVVQVVCCPPHPHPDDPPDPVVVVVVCCCPPVVVVVVVVVLVVCVVVDPPVVSVVVVVCVVVVVVVVCCVPVVDPQDPVNVVVVVVVVVVVVVVVVVPDD

Mean predicted aligned error: 15.92 Å

Sequence (160 aa):
MLGERLSAWQWLGTGIAVAGVLLVSVDSLTFGAAPLWAYGVTLGAMPVHQSLCIHSLTGAALFGLSALWIGDGLALPMTRSFVPGMVWLVFIATFLAYSVYYTALRLYPAAKVSAAIYLSPRVTMLWARALFDDPLSMVMALGLGVTRIGVFLTARRERP

InterPro domains:
  IPR000620 EamA domain [PF00892] (36-154)
  IPR037185 Multidrug transporter EmrE superfamily [SSF103481] (2-28)
  IPR037185 Multidrug transporter EmrE superfamily [SSF103481] (64-159)
  IPR050638 Amino Acid and Vitamin Transporters [PTHR32322] (2-157)

Solvent-accessible surface area (backbone atoms only — not comparable to full-atom values): 9522 Å² total; per-residue (Å²): 143,75,94,72,78,76,48,73,66,54,54,50,50,51,49,52,51,51,50,50,52,48,60,63,39,54,79,73,45,74,82,85,74,84,55,77,62,67,63,46,54,75,71,55,75,64,56,67,69,57,51,50,49,50,52,53,50,52,52,50,49,54,54,50,52,47,28,55,75,77,46,89,39,90,68,73,74,88,44,87,74,46,56,60,52,50,51,40,52,63,49,49,49,46,54,51,51,50,50,51,49,57,50,44,58,74,76,41,61,66,69,60,55,53,53,53,58,70,42,40,66,61,52,52,50,54,48,45,34,73,75,66,70,51,80,77,49,70,68,57,54,50,52,51,50,52,53,52,51,55,51,51,58,54,61,63,65,73,59,134

pLDDT: mean 71.98, std 13.25, range [34.94, 89.56]

Secondary structure (DSSP, 8-state):
-------HHHHHHHHHHHHHHHHHHHHH--TT---HHHHHHHHS---HHHHHHHHHHHHHHHHHHHHHHHSS-S-----TTHHHHHHIIIIIIHHHHHHHHHHHHHHS-HHHHHHHHHHHHHHHHHHH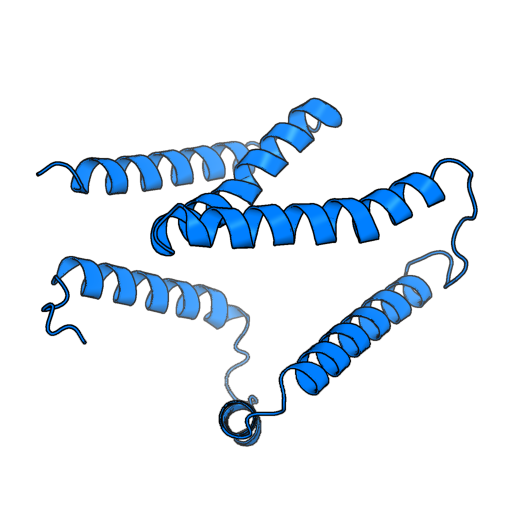HHHH-----HHHHHHHHHHHHHHHHHHGGG--